Protein AF-A0A4P9WYX2-F1 (afdb_monomer_lite)

InterPro domains:
  IPR004895 Prenylated rab acceptor PRA1 [PF03208] (32-174)
  IPR004895 Prenylated rab acceptor PRA1 [PTHR19317] (31-166)

Radius of gyration: 24.64 Å; chains: 1; bounding box: 54×68×68 Å

Secondary structure (DSSP, 8-state):
---------TTTTTS---HHHHHHHHHHHHHHHHT---HHHHT-GGGB---SSHHHHHHHHHHHHHHTHHHHHHHHHHHHHHHHHHTHHHHHHHHHHHHHHHHHHTS-TTSPEEETTEEE-HHHHHHHHHHHHHHHHHHTTHHHHHHHHHHHHHHHHHHHHHHBPPPGGGTTTTT-

Sequence (176 aa):
MATTRASGDPRGFYARVGTDTWESVRNQGMAHLASLRPWREMCDMTRATLPDSIHTFSARLSRNLTYFFANYLVFVLVLTVWFLLQNLLLTLALGAIVAAWRWIVTLDPAHPVQVGGYTATTTQLYGILGVAAFCVVFLFGFGSAVLYLFTASATCIMLHAGCMEPPLVNDFEETV

pLDDT: mean 80.3, std 12.89, range [38.41, 95.25]

Organism: NCBI:txid1555241

Structure (mmCIF, N/CA/C/O backbone):
data_AF-A0A4P9WYX2-F1
#
_entry.id   AF-A0A4P9WYX2-F1
#
loop_
_atom_site.group_PDB
_atom_site.id
_atom_site.type_symbol
_atom_site.label_atom_id
_atom_site.label_alt_id
_atom_site.label_comp_id
_atom_site.label_asym_id
_atom_site.label_entity_id
_atom_site.label_seq_id
_atom_site.pdbx_PDB_ins_code
_atom_site.Cartn_x
_atom_site.Cartn_y
_atom_site.Cartn_z
_atom_site.occupancy
_atom_site.B_iso_or_equiv
_atom_site.auth_seq_id
_atom_site.auth_comp_id
_atom_site.auth_asym_id
_atom_site.auth_atom_id
_atom_site.pdbx_PDB_model_num
ATOM 1 N N . MET A 1 1 ? -13.593 53.017 9.132 1.00 49.00 1 MET A N 1
ATOM 2 C CA . MET A 1 1 ? -14.647 52.219 9.791 1.00 49.00 1 MET A CA 1
ATOM 3 C C . MET A 1 1 ? -15.148 51.178 8.796 1.00 49.00 1 MET A C 1
ATOM 5 O O . MET A 1 1 ? -15.889 51.550 7.904 1.00 49.00 1 MET A O 1
ATOM 9 N N . ALA A 1 2 ? -14.663 49.934 8.890 1.00 39.88 2 ALA A N 1
ATOM 10 C CA . ALA A 1 2 ? -15.303 48.695 8.415 1.00 39.88 2 ALA A CA 1
ATOM 11 C C . ALA A 1 2 ? -14.351 47.531 8.740 1.00 39.88 2 ALA A C 1
ATOM 13 O O . ALA A 1 2 ? -13.231 47.476 8.241 1.00 39.88 2 ALA A O 1
ATOM 14 N N . THR A 1 3 ? -14.770 46.663 9.653 1.00 46.59 3 THR A N 1
ATOM 15 C CA . THR A 1 3 ? -14.019 45.521 10.175 1.00 46.59 3 THR A CA 1
ATOM 16 C C . THR A 1 3 ? -14.319 44.276 9.342 1.00 46.59 3 THR A C 1
ATOM 18 O O . THR A 1 3 ? -15.473 43.875 9.197 1.00 46.59 3 THR A O 1
ATOM 21 N N . THR A 1 4 ? -13.281 43.642 8.800 1.00 54.38 4 THR A N 1
ATOM 22 C CA . THR A 1 4 ? -13.381 42.352 8.105 1.00 54.38 4 THR A CA 1
ATOM 23 C C . THR A 1 4 ? -13.707 41.266 9.128 1.00 54.38 4 THR A C 1
ATOM 25 O O . THR A 1 4 ? -12.860 40.864 9.924 1.00 54.38 4 THR A O 1
ATOM 28 N N . ARG A 1 5 ? -14.963 40.812 9.156 1.00 44.69 5 ARG A N 1
ATOM 29 C CA . ARG A 1 5 ? -15.421 39.739 10.043 1.00 44.69 5 ARG A CA 1
ATOM 30 C C . ARG A 1 5 ? -14.980 38.399 9.455 1.00 44.69 5 ARG A C 1
ATOM 32 O O . ARG A 1 5 ? -15.603 37.895 8.526 1.00 44.69 5 ARG A O 1
ATOM 39 N N . ALA A 1 6 ? -13.901 37.835 9.992 1.00 53.16 6 ALA A N 1
ATOM 40 C CA . ALA A 1 6 ? -13.525 36.450 9.740 1.00 53.16 6 ALA A CA 1
ATOM 41 C C . ALA A 1 6 ? -14.661 35.537 10.233 1.00 53.16 6 ALA A C 1
ATOM 43 O O . ALA A 1 6 ? -14.926 35.431 11.431 1.00 53.16 6 ALA A O 1
ATOM 44 N N . SER A 1 7 ? -15.382 34.940 9.285 1.00 61.62 7 SER A N 1
ATOM 45 C CA . SER A 1 7 ? -16.410 33.934 9.532 1.00 61.62 7 SER A CA 1
ATOM 46 C C . SER A 1 7 ? -15.733 32.645 9.995 1.00 61.62 7 SER A C 1
ATOM 48 O O . SER A 1 7 ? -15.264 31.854 9.180 1.00 61.62 7 SER A O 1
ATOM 50 N N . GLY A 1 8 ? -15.641 32.463 11.312 1.00 58.97 8 GLY A N 1
ATOM 51 C CA . GLY A 1 8 ? -15.186 31.229 11.943 1.00 58.97 8 GLY A CA 1
ATOM 52 C C . GLY A 1 8 ? -16.256 30.147 11.859 1.00 58.97 8 GLY A C 1
ATOM 53 O O . GLY A 1 8 ? -17.005 29.959 12.814 1.00 58.97 8 GLY A O 1
ATOM 54 N N . ASP A 1 9 ? -16.325 29.446 10.728 1.00 58.66 9 ASP A N 1
ATOM 55 C CA . ASP A 1 9 ? -17.037 28.171 10.655 1.00 58.66 9 ASP A CA 1
ATOM 56 C C . ASP A 1 9 ? -16.056 27.015 10.945 1.00 58.66 9 ASP A C 1
ATOM 58 O O . ASP A 1 9 ? -15.216 26.694 10.099 1.00 58.66 9 ASP A O 1
ATOM 62 N N . PRO A 1 10 ? -16.132 26.362 12.121 1.00 57.00 10 PRO A N 1
ATOM 63 C CA . PRO A 1 10 ? -15.276 25.226 12.464 1.00 57.00 10 PRO A CA 1
ATOM 64 C C . PRO A 1 10 ? -15.592 23.949 11.659 1.00 57.00 10 PRO A C 1
ATOM 66 O O . PRO A 1 10 ? -14.932 22.930 11.851 1.00 57.00 10 PRO A O 1
ATOM 69 N N . ARG A 1 11 ? -16.589 23.969 10.762 1.00 54.06 11 ARG A N 1
ATOM 70 C CA . ARG A 1 11 ? -17.035 22.804 9.976 1.00 54.06 11 ARG A CA 1
ATOM 71 C C . ARG A 1 11 ? -16.469 22.747 8.554 1.00 54.06 11 ARG A C 1
ATOM 73 O O . ARG A 1 11 ? -16.705 21.762 7.856 1.00 54.06 11 ARG A O 1
ATOM 80 N N . GLY A 1 12 ? -15.680 23.741 8.134 1.00 51.84 12 GLY A N 1
ATOM 81 C CA . GLY A 1 12 ? -15.176 23.861 6.757 1.00 51.84 12 GLY A CA 1
ATOM 82 C C . GLY A 1 12 ? -14.307 22.695 6.259 1.00 51.84 12 GLY A C 1
ATOM 83 O O . GLY A 1 12 ? -14.203 22.489 5.054 1.00 51.84 12 GLY A O 1
ATOM 84 N N . PHE A 1 13 ? -13.725 21.899 7.163 1.00 55.56 13 PHE A N 1
ATOM 85 C CA . PHE A 1 13 ? -12.899 20.741 6.801 1.00 55.56 13 PHE A CA 1
ATOM 86 C C . PHE A 1 13 ? -13.717 19.470 6.504 1.00 55.56 13 PHE A C 1
ATOM 88 O O . PHE A 1 13 ? -13.323 18.666 5.666 1.00 55.56 13 PHE A O 1
ATOM 95 N N . TYR A 1 14 ? -14.878 19.292 7.144 1.00 50.84 14 TYR A N 1
ATOM 96 C CA . TYR A 1 14 ? -15.661 18.049 7.052 1.00 50.84 14 TYR A CA 1
ATOM 97 C C . TYR A 1 14 ? -16.732 18.067 5.949 1.00 50.84 14 TYR A C 1
ATOM 99 O O . TYR A 1 14 ? -17.313 17.033 5.636 1.00 50.84 14 TYR A O 1
ATOM 107 N N . ALA A 1 15 ? -16.996 19.226 5.343 1.00 57.12 15 ALA A N 1
ATOM 108 C CA . ALA A 1 15 ? -18.127 19.435 4.437 1.00 57.12 15 ALA A CA 1
ATOM 109 C C . ALA A 1 15 ? -17.826 19.207 2.938 1.00 57.12 15 ALA A C 1
ATOM 111 O O . ALA A 1 15 ? -18.642 19.584 2.101 1.00 57.12 15 ALA A O 1
ATOM 112 N N . ARG A 1 16 ? -16.673 18.628 2.564 1.00 58.69 16 ARG A N 1
ATOM 113 C CA . ARG A 1 16 ? -16.202 18.630 1.161 1.00 58.69 16 ARG A CA 1
ATOM 114 C C . ARG A 1 16 ? -15.795 17.276 0.576 1.00 58.69 16 ARG A C 1
ATOM 116 O O . ARG A 1 16 ? -14.981 17.235 -0.334 1.00 58.69 16 ARG A O 1
ATOM 123 N N . VAL A 1 17 ? -16.372 16.177 1.060 1.00 61.66 17 VAL A N 1
ATOM 124 C CA . VAL A 1 17 ? -16.367 14.906 0.310 1.00 61.66 17 VAL A CA 1
ATOM 125 C C . VAL A 1 17 ? -17.701 14.804 -0.430 1.00 61.66 17 VAL A C 1
ATOM 127 O O . VAL A 1 17 ? -18.600 14.063 -0.038 1.00 61.66 17 VAL A O 1
ATOM 130 N N . GLY A 1 18 ? -17.872 15.665 -1.434 1.00 69.00 18 GLY A N 1
ATOM 131 C CA . GLY A 1 18 ? -19.033 15.674 -2.318 1.00 69.00 18 GLY A CA 1
ATOM 132 C C . GLY A 1 18 ? -18.878 14.692 -3.481 1.00 69.00 18 GLY A C 1
ATOM 133 O O . GLY A 1 18 ? -17.873 13.990 -3.622 1.00 69.00 18 GLY A O 1
ATOM 134 N N . THR A 1 19 ? -19.890 14.636 -4.344 1.00 69.25 19 THR A N 1
ATOM 135 C CA . THR A 1 19 ? -19.880 13.846 -5.589 1.00 69.25 19 THR A CA 1
ATOM 136 C C . THR A 1 19 ? -18.734 14.235 -6.530 1.00 69.25 19 THR A C 1
ATOM 138 O O . THR A 1 19 ? -18.221 13.383 -7.247 1.00 69.25 19 THR A O 1
ATOM 141 N N . ASP A 1 20 ? -18.263 15.478 -6.453 1.00 78.19 20 ASP A N 1
ATOM 142 C CA . ASP A 1 20 ? -17.089 16.015 -7.152 1.00 78.19 20 ASP A CA 1
ATOM 143 C C . ASP A 1 20 ? -15.788 15.253 -6.825 1.00 78.19 20 ASP A C 1
ATOM 145 O O . ASP A 1 20 ? -14.962 14.973 -7.700 1.00 78.19 20 ASP A O 1
ATOM 149 N N . THR A 1 21 ? -15.627 14.836 -5.568 1.00 78.81 21 THR A N 1
ATOM 150 C CA . THR A 1 21 ? -14.481 14.025 -5.129 1.00 78.81 21 THR A CA 1
ATOM 151 C C . THR A 1 21 ? -14.542 12.620 -5.733 1.00 78.81 21 THR A C 1
ATOM 153 O O . THR A 1 21 ? -13.542 12.101 -6.223 1.00 78.81 21 THR A O 1
ATOM 156 N N . TRP A 1 22 ? -15.725 12.006 -5.775 1.00 79.25 22 TRP A N 1
ATOM 157 C CA . TRP A 1 22 ? -15.903 10.681 -6.380 1.00 79.25 22 TRP A CA 1
ATOM 158 C C . TRP A 1 22 ? -15.730 10.697 -7.896 1.00 79.25 22 TRP A C 1
ATOM 160 O O . TRP A 1 22 ? -15.147 9.775 -8.468 1.00 79.25 22 TRP A O 1
ATOM 170 N N . GLU A 1 23 ? -16.201 11.753 -8.551 1.00 84.31 23 GLU A N 1
ATOM 171 C CA . GLU A 1 23 ? -16.036 11.941 -9.986 1.00 84.31 23 GLU A CA 1
ATOM 172 C C . GLU A 1 23 ? -14.570 12.138 -10.364 1.00 84.31 23 GLU A C 1
ATOM 174 O O . GLU A 1 23 ? -14.102 11.492 -11.298 1.00 84.31 23 GLU A O 1
ATOM 179 N N . SER A 1 24 ? -13.819 12.950 -9.615 1.00 80.12 24 SER A N 1
ATOM 180 C CA . SER A 1 24 ? -12.384 13.138 -9.861 1.00 80.12 24 SER A CA 1
ATOM 181 C C . SER A 1 24 ? -11.576 11.850 -9.667 1.00 80.12 24 SER A C 1
ATOM 183 O O . SER A 1 24 ? -10.773 11.515 -10.537 1.00 80.12 24 SER A O 1
ATOM 185 N N . VAL A 1 25 ? -11.840 11.074 -8.608 1.00 79.38 25 VAL A N 1
ATOM 186 C CA . VAL A 1 25 ? -11.197 9.766 -8.377 1.00 79.38 25 VAL A CA 1
ATOM 187 C C . VAL A 1 25 ? -11.540 8.773 -9.487 1.00 79.38 25 VAL A C 1
ATOM 189 O O . VAL A 1 25 ? -10.656 8.094 -10.009 1.00 79.38 25 VAL A O 1
ATOM 192 N N . ARG A 1 26 ? -12.813 8.702 -9.896 1.00 82.69 26 ARG A N 1
ATOM 193 C CA . ARG A 1 26 ? -13.250 7.833 -10.996 1.00 82.69 26 ARG A CA 1
ATOM 194 C C . ARG A 1 26 ? -12.587 8.230 -12.313 1.00 82.69 26 ARG A C 1
ATOM 196 O O . ARG A 1 26 ? -12.094 7.363 -13.025 1.00 82.69 26 ARG A O 1
ATOM 203 N N . ASN A 1 27 ? -12.558 9.521 -12.631 1.00 84.19 27 ASN A N 1
ATOM 204 C CA . ASN A 1 27 ? -11.975 10.027 -13.871 1.00 84.19 27 ASN A CA 1
ATOM 205 C C . ASN A 1 27 ? -10.457 9.800 -13.910 1.00 84.19 27 ASN A C 1
ATOM 207 O O . ASN A 1 27 ? -9.943 9.376 -14.942 1.00 84.19 27 ASN A O 1
ATOM 211 N N . GLN A 1 28 ? -9.753 9.986 -12.788 1.00 80.94 28 GLN A N 1
ATOM 212 C CA . GLN A 1 28 ? -8.334 9.633 -12.665 1.00 80.94 28 GLN A CA 1
ATOM 213 C C . GLN A 1 28 ? -8.113 8.126 -12.823 1.00 80.94 28 GLN A C 1
ATOM 215 O O . GLN A 1 28 ? -7.273 7.710 -13.616 1.00 80.94 28 GLN A O 1
ATOM 220 N N . GLY A 1 29 ? -8.906 7.295 -12.142 1.00 76.44 29 GLY A N 1
ATOM 221 C CA . GLY A 1 29 ? -8.832 5.839 -12.272 1.00 76.44 29 GLY A CA 1
ATOM 222 C C . GLY A 1 29 ? -9.045 5.369 -13.712 1.00 76.44 29 GLY A C 1
ATOM 223 O O . GLY A 1 29 ? -8.268 4.566 -14.217 1.00 76.44 29 GLY A O 1
ATOM 224 N N . MET A 1 30 ? -10.045 5.914 -14.408 1.00 79.19 30 MET A N 1
ATOM 225 C CA . MET A 1 30 ? -10.296 5.605 -15.819 1.00 79.19 30 MET A CA 1
ATOM 226 C C . MET A 1 30 ? -9.164 6.086 -16.730 1.00 79.19 30 MET A C 1
ATOM 228 O O . MET A 1 30 ? -8.784 5.350 -17.635 1.00 79.19 30 MET A O 1
ATOM 232 N N . ALA A 1 31 ? -8.586 7.265 -16.482 1.00 77.56 31 ALA A N 1
ATOM 233 C CA . ALA A 1 31 ? -7.433 7.754 -17.238 1.00 77.56 31 ALA A CA 1
ATOM 234 C C . ALA A 1 31 ? -6.205 6.840 -17.065 1.00 77.56 31 ALA A C 1
ATOM 236 O O . ALA A 1 31 ? -5.538 6.511 -18.044 1.00 77.56 31 ALA A O 1
ATOM 237 N N . HIS A 1 32 ? -5.950 6.358 -15.844 1.00 72.69 32 HIS A N 1
ATOM 238 C CA . HIS A 1 32 ? -4.872 5.407 -15.564 1.00 72.69 32 HIS A CA 1
ATOM 239 C C . HIS A 1 32 ? -5.138 4.014 -16.155 1.00 72.69 32 HIS A C 1
ATOM 241 O O . HIS A 1 32 ? -4.218 3.364 -16.642 1.00 72.69 32 HIS A O 1
ATOM 247 N N . LEU A 1 33 ? -6.387 3.543 -16.160 1.00 73.56 33 LEU A N 1
ATOM 248 C CA . LEU A 1 33 ? -6.740 2.273 -16.803 1.00 73.56 33 LEU A CA 1
ATOM 249 C C . LEU A 1 33 ? -6.692 2.371 -18.337 1.00 73.56 33 LEU A C 1
ATOM 251 O O . LEU A 1 33 ? -6.282 1.421 -18.997 1.00 73.56 33 LEU A O 1
ATOM 255 N N . ALA A 1 34 ? -7.041 3.522 -18.915 1.00 71.06 34 ALA A N 1
ATOM 256 C CA . ALA A 1 34 ? -6.922 3.773 -20.351 1.00 71.06 34 ALA A CA 1
ATOM 257 C C . ALA A 1 34 ? -5.458 3.841 -20.821 1.00 71.06 34 ALA A C 1
ATOM 259 O O . ALA A 1 34 ? -5.168 3.575 -21.986 1.00 71.06 34 ALA A O 1
ATOM 260 N N . SER A 1 35 ? -4.520 4.153 -19.920 1.00 75.56 35 SER A N 1
ATOM 261 C CA . SER A 1 35 ? -3.084 4.136 -20.207 1.00 75.56 35 SER A CA 1
ATOM 262 C C . SER A 1 35 ? -2.435 2.756 -20.040 1.00 75.56 35 SER A C 1
ATOM 264 O O . SER A 1 35 ? -1.212 2.661 -20.122 1.00 75.56 35 SER A O 1
ATOM 266 N N . LEU A 1 36 ? -3.208 1.687 -19.798 1.00 77.06 36 LEU A N 1
ATOM 267 C CA . LEU A 1 36 ? -2.665 0.328 -19.748 1.00 77.06 36 LEU A CA 1
ATOM 268 C C . LEU A 1 36 ? -2.015 -0.037 -21.085 1.00 77.06 36 LEU A C 1
ATOM 270 O O . LEU A 1 36 ? -2.556 0.223 -22.162 1.00 77.06 36 LEU A O 1
ATOM 274 N N . ARG A 1 37 ? -0.834 -0.647 -21.008 1.00 82.69 37 ARG A N 1
ATOM 275 C CA . ARG A 1 37 ? -0.084 -1.120 -22.172 1.00 82.69 37 ARG A CA 1
ATOM 276 C C . ARG A 1 37 ? -0.131 -2.644 -22.256 1.00 82.69 37 ARG A C 1
ATOM 278 O O . ARG A 1 37 ? -0.288 -3.306 -21.223 1.00 82.69 37 ARG A O 1
ATOM 285 N N . PRO A 1 38 ? -0.005 -3.234 -23.458 1.00 83.44 38 PRO A N 1
ATOM 286 C CA . PRO A 1 38 ? 0.003 -4.683 -23.611 1.00 83.44 38 PRO A CA 1
ATOM 287 C C . PRO A 1 38 ? 1.087 -5.332 -22.741 1.00 83.44 38 PRO A C 1
ATOM 289 O O . PRO A 1 38 ? 2.264 -5.000 -22.846 1.00 83.44 38 PRO A O 1
ATOM 292 N N . TRP A 1 39 ? 0.716 -6.315 -21.915 1.00 81.25 39 TRP A N 1
ATOM 293 C CA . TRP A 1 39 ? 1.663 -7.031 -21.041 1.00 81.25 39 TRP A CA 1
ATOM 294 C C . TRP A 1 39 ? 2.816 -7.688 -21.806 1.00 81.25 39 TRP A C 1
ATOM 296 O O . TRP A 1 39 ? 3.915 -7.813 -21.278 1.00 81.25 39 TRP A O 1
ATOM 306 N N . ARG A 1 40 ? 2.577 -8.064 -23.067 1.00 81.56 40 ARG A N 1
ATOM 307 C CA . ARG A 1 40 ? 3.597 -8.617 -23.964 1.00 81.56 40 ARG A CA 1
ATOM 308 C C . ARG A 1 40 ? 4.755 -7.654 -24.217 1.00 81.56 40 ARG A C 1
ATOM 310 O O . ARG A 1 40 ? 5.873 -8.117 -24.361 1.00 81.56 40 ARG A O 1
ATOM 317 N N . GLU A 1 41 ? 4.479 -6.355 -24.261 1.00 80.62 41 GLU A N 1
ATOM 318 C CA . GLU A 1 41 ? 5.498 -5.323 -24.458 1.00 80.62 41 GLU A CA 1
ATOM 319 C C . GLU A 1 41 ? 6.326 -5.111 -23.188 1.00 80.62 41 GLU A C 1
ATOM 321 O O . GLU A 1 41 ? 7.541 -4.950 -23.252 1.00 80.62 41 GLU A O 1
ATOM 326 N N . MET A 1 42 ? 5.674 -5.174 -22.025 1.00 80.75 42 MET A N 1
ATOM 327 C CA . MET A 1 42 ? 6.354 -5.099 -20.735 1.00 80.75 42 MET A CA 1
ATOM 328 C C . MET A 1 42 ? 7.243 -6.329 -20.508 1.00 80.75 42 MET A C 1
ATOM 330 O O . MET A 1 42 ? 8.360 -6.202 -20.040 1.00 80.75 42 MET A O 1
ATOM 334 N N . CYS A 1 43 ? 6.779 -7.526 -20.873 1.00 79.69 43 CYS A N 1
ATOM 335 C CA . CYS A 1 43 ? 7.518 -8.772 -20.664 1.00 79.69 43 CYS A CA 1
ATOM 336 C C . CYS A 1 43 ? 8.482 -9.136 -21.809 1.00 79.69 43 CYS A C 1
ATOM 338 O O . CYS A 1 43 ? 8.891 -10.296 -21.907 1.00 79.69 43 CYS A O 1
ATOM 340 N N . ASP A 1 44 ? 8.843 -8.186 -22.674 1.00 82.81 44 ASP A N 1
ATOM 341 C CA 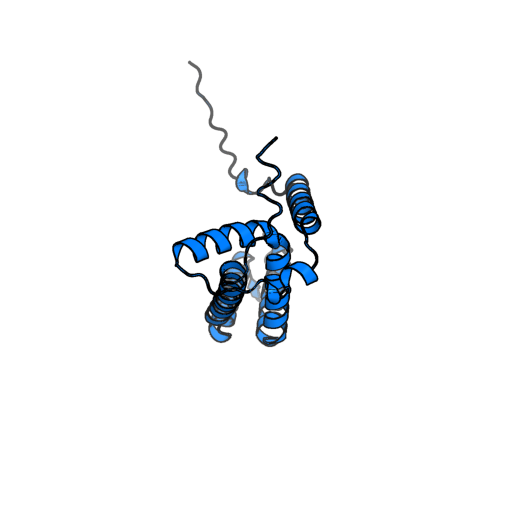. ASP A 1 44 ? 9.743 -8.434 -23.799 1.00 82.81 44 ASP A CA 1
ATOM 342 C C . ASP A 1 44 ? 11.218 -8.490 -23.361 1.00 82.81 44 ASP A C 1
ATOM 344 O O . ASP A 1 44 ? 11.994 -7.547 -23.517 1.00 82.81 44 ASP A O 1
ATOM 348 N N . MET A 1 45 ? 11.610 -9.626 -22.781 1.00 76.25 45 MET A N 1
ATOM 349 C CA . MET A 1 45 ? 12.941 -9.833 -22.197 1.00 76.25 45 MET A CA 1
ATOM 350 C C . MET A 1 45 ? 14.085 -9.771 -23.220 1.00 76.25 45 MET A C 1
ATOM 352 O O . MET A 1 45 ? 15.243 -9.718 -22.818 1.00 76.25 45 MET A O 1
ATOM 356 N N . THR A 1 46 ? 13.808 -9.736 -24.529 1.00 77.56 46 THR A N 1
ATOM 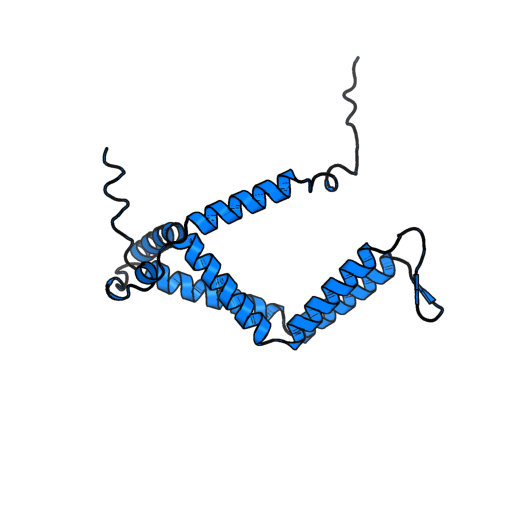357 C CA . THR A 1 46 ? 14.857 -9.526 -25.542 1.00 77.56 46 THR A CA 1
ATOM 358 C C . THR A 1 46 ? 15.443 -8.116 -25.493 1.00 77.56 46 THR A C 1
ATOM 360 O O . THR A 1 46 ? 16.521 -7.886 -26.030 1.00 77.56 46 THR A O 1
ATOM 363 N N . ARG A 1 47 ? 14.747 -7.174 -24.844 1.00 78.44 47 ARG A N 1
ATOM 364 C CA . ARG A 1 47 ? 15.167 -5.778 -24.645 1.00 78.44 47 ARG A CA 1
ATOM 365 C C . ARG A 1 47 ? 15.832 -5.542 -23.288 1.00 78.44 47 ARG A C 1
ATOM 367 O O . ARG A 1 47 ? 16.161 -4.403 -22.952 1.00 78.44 47 ARG A O 1
ATOM 374 N N . ALA A 1 48 ? 15.988 -6.596 -22.488 1.00 81.19 48 ALA A N 1
ATOM 375 C CA . ALA A 1 48 ? 16.661 -6.515 -21.206 1.00 81.19 48 ALA A CA 1
ATOM 376 C C . ALA A 1 48 ? 18.174 -6.408 -21.438 1.00 81.19 48 ALA A C 1
ATOM 378 O O . ALA A 1 48 ? 18.815 -7.353 -21.896 1.00 81.19 48 ALA A O 1
ATOM 379 N N . THR A 1 49 ? 18.749 -5.253 -21.110 1.00 82.25 49 THR A N 1
ATOM 380 C CA . THR A 1 49 ? 20.190 -5.003 -21.207 1.00 82.25 49 THR A CA 1
ATOM 381 C C . THR A 1 49 ? 20.711 -4.491 -19.871 1.00 82.25 49 THR A C 1
ATOM 383 O O . THR A 1 49 ? 20.072 -3.668 -19.207 1.00 82.25 49 THR A O 1
ATOM 386 N N . LEU A 1 50 ? 21.880 -4.979 -19.443 1.00 80.38 50 LEU A N 1
ATOM 387 C CA . LEU A 1 50 ? 22.515 -4.429 -18.248 1.00 80.38 50 LEU A CA 1
ATOM 388 C C . LEU A 1 50 ? 22.927 -2.975 -18.540 1.00 80.38 50 LEU A C 1
ATOM 390 O O . LEU A 1 50 ? 23.551 -2.726 -19.568 1.00 80.38 50 LEU A O 1
ATOM 394 N N . PRO A 1 51 ? 22.570 -2.011 -17.680 1.00 80.75 51 PRO A N 1
ATOM 395 C CA . PRO A 1 51 ? 22.956 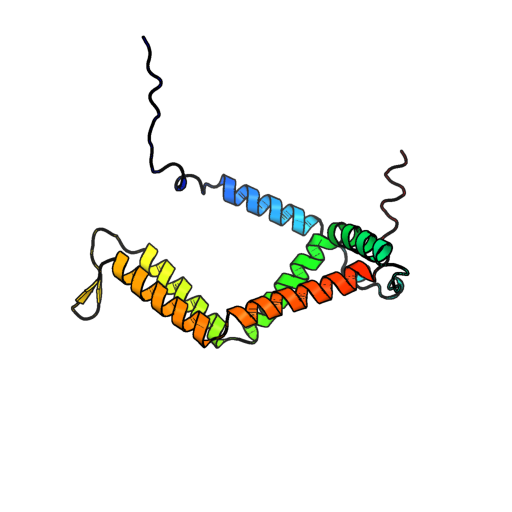-0.621 -17.875 1.00 80.75 51 PRO A CA 1
ATOM 396 C C . PRO A 1 51 ? 24.464 -0.446 -17.658 1.00 80.75 51 PRO A C 1
ATOM 398 O O . PRO A 1 51 ? 25.004 -0.878 -16.640 1.00 80.75 51 PRO A O 1
ATOM 401 N N . ASP A 1 52 ? 25.122 0.268 -18.570 1.00 81.25 52 ASP A N 1
ATOM 402 C CA . ASP A 1 52 ? 26.568 0.528 -18.499 1.00 81.25 52 ASP A CA 1
ATOM 403 C C . ASP A 1 52 ? 26.955 1.490 -17.359 1.00 81.25 52 ASP A C 1
ATOM 405 O O . ASP A 1 52 ? 28.107 1.543 -16.930 1.00 81.25 52 ASP A O 1
ATOM 409 N N . SER A 1 53 ? 25.999 2.283 -16.858 1.00 86.69 53 SER A N 1
ATOM 410 C CA . SER A 1 53 ? 26.226 3.253 -15.782 1.00 86.69 53 SER A CA 1
ATOM 411 C C . SER A 1 53 ? 24.961 3.558 -14.973 1.00 86.69 53 SER A C 1
ATOM 413 O O . SER A 1 53 ? 23.835 3.408 -15.453 1.00 86.69 53 SER A O 1
ATOM 415 N N . ILE A 1 54 ? 25.144 4.068 -13.748 1.00 85.06 54 ILE A N 1
ATOM 416 C CA . ILE A 1 54 ? 24.043 4.483 -12.856 1.00 85.06 54 ILE A CA 1
ATOM 417 C C . ILE A 1 54 ? 23.203 5.608 -13.488 1.00 85.06 54 ILE A C 1
ATOM 419 O O . ILE A 1 54 ? 21.986 5.638 -13.317 1.00 85.06 54 ILE A O 1
ATOM 423 N N . HIS A 1 55 ? 23.826 6.502 -14.264 1.00 86.88 55 HIS A N 1
ATOM 424 C CA . HIS A 1 55 ? 23.122 7.563 -14.995 1.00 86.88 55 HIS A CA 1
ATOM 425 C C . HIS A 1 55 ? 22.189 6.998 -16.072 1.00 86.88 55 HIS A C 1
ATOM 427 O O . HIS A 1 55 ? 21.065 7.469 -16.234 1.00 86.88 55 HIS A O 1
ATOM 433 N N . THR A 1 56 ? 22.629 5.952 -16.772 1.00 83.56 56 THR A N 1
ATOM 434 C CA . THR A 1 56 ? 21.798 5.253 -17.758 1.00 83.56 56 THR A CA 1
ATOM 435 C C . THR A 1 56 ? 20.648 4.528 -17.065 1.00 83.56 56 THR A C 1
ATOM 437 O O . THR A 1 56 ? 19.506 4.621 -17.506 1.00 83.56 56 THR A O 1
ATOM 440 N N . PHE A 1 57 ? 20.916 3.871 -15.933 1.00 86.50 57 PHE A N 1
ATOM 441 C CA . PHE A 1 57 ? 19.886 3.205 -15.136 1.00 86.50 57 PHE A CA 1
ATOM 442 C C . PHE A 1 57 ? 18.802 4.174 -14.649 1.00 86.50 57 PHE A C 1
ATOM 444 O O . PHE A 1 57 ? 17.619 3.887 -14.810 1.00 86.50 57 PHE A O 1
ATOM 451 N N . SER A 1 58 ? 19.169 5.333 -14.091 1.00 87.19 58 SER A N 1
ATOM 452 C CA . SER A 1 58 ? 18.187 6.305 -13.590 1.00 87.19 58 SER A CA 1
ATOM 453 C C . SER A 1 58 ? 17.360 6.942 -14.714 1.00 87.19 58 SER A C 1
ATOM 455 O O . SER A 1 58 ? 16.153 7.140 -14.549 1.00 87.19 58 SER A O 1
ATOM 457 N N . ALA A 1 59 ? 17.968 7.192 -15.879 1.00 87.00 59 ALA A N 1
ATOM 458 C CA . ALA A 1 59 ? 17.262 7.666 -17.068 1.00 87.00 59 ALA A CA 1
ATOM 459 C C . ALA A 1 59 ? 16.260 6.622 -17.596 1.00 87.00 59 ALA A C 1
ATOM 461 O O . ALA A 1 59 ? 15.101 6.955 -17.861 1.00 87.00 59 ALA A O 1
ATOM 462 N N . ARG A 1 60 ? 16.677 5.348 -17.685 1.00 87.75 60 ARG A N 1
ATOM 463 C CA . ARG A 1 60 ? 15.808 4.218 -18.059 1.00 87.75 60 ARG A CA 1
ATOM 464 C C . ARG A 1 60 ? 14.661 4.052 -17.063 1.00 87.75 60 ARG A C 1
ATOM 466 O O . ARG A 1 60 ? 13.509 3.963 -17.477 1.00 87.75 60 ARG A O 1
ATOM 473 N N . LEU A 1 61 ? 14.957 4.113 -15.765 1.00 87.56 61 LEU A N 1
ATOM 474 C CA . LEU A 1 61 ? 13.977 4.009 -14.688 1.00 87.56 61 LEU A CA 1
ATOM 475 C C . LEU A 1 61 ? 12.878 5.071 -14.819 1.00 87.56 61 LEU A C 1
ATOM 477 O O . LEU A 1 61 ? 11.704 4.719 -14.872 1.00 87.56 61 LEU A O 1
ATOM 481 N N . SER A 1 62 ? 13.240 6.353 -14.924 1.00 88.12 62 SER A N 1
ATOM 482 C CA . SER A 1 62 ? 12.268 7.454 -15.035 1.00 88.12 62 SER A CA 1
ATOM 483 C C . SER A 1 62 ? 11.355 7.308 -16.264 1.00 88.12 62 SER A C 1
ATOM 485 O O . SER A 1 62 ? 10.128 7.439 -16.176 1.00 88.12 62 SER A O 1
ATOM 487 N N . ARG A 1 63 ? 11.944 6.952 -17.413 1.00 85.81 63 ARG A N 1
ATOM 488 C CA . ARG A 1 63 ? 11.215 6.796 -18.676 1.00 85.81 63 ARG A CA 1
ATOM 489 C C . ARG A 1 63 ? 10.278 5.586 -18.649 1.00 85.81 63 ARG A C 1
ATOM 491 O O . ARG A 1 63 ? 9.104 5.719 -18.984 1.00 85.81 63 ARG A O 1
ATOM 498 N N . ASN A 1 64 ? 10.758 4.430 -18.192 1.00 87.88 64 ASN A N 1
ATOM 499 C CA . ASN A 1 64 ? 9.951 3.212 -18.097 1.00 87.88 64 ASN A CA 1
ATOM 500 C C . ASN A 1 64 ? 8.864 3.308 -17.017 1.00 87.88 64 ASN A C 1
ATOM 502 O O . ASN A 1 64 ? 7.778 2.769 -17.220 1.00 87.88 64 ASN A O 1
ATOM 506 N N . LEU A 1 65 ? 9.115 3.997 -15.895 1.00 86.25 65 LEU A N 1
ATOM 507 C CA . LEU A 1 65 ? 8.101 4.253 -14.862 1.00 86.25 65 LEU A CA 1
ATOM 508 C C . LEU A 1 65 ? 6.930 5.063 -15.408 1.00 86.25 65 LEU A C 1
ATOM 510 O O . LEU A 1 65 ? 5.784 4.724 -15.134 1.00 86.25 65 LEU A O 1
ATOM 514 N N . THR A 1 66 ? 7.217 6.098 -16.197 1.00 85.94 66 THR A N 1
ATOM 515 C CA . THR A 1 66 ? 6.180 6.929 -16.822 1.00 85.94 66 THR A CA 1
ATOM 516 C C . THR A 1 66 ? 5.436 6.150 -17.908 1.00 85.94 66 THR A C 1
ATOM 518 O O . THR A 1 66 ? 4.211 6.206 -17.981 1.00 85.94 66 THR A O 1
ATOM 521 N N . TYR A 1 67 ? 6.162 5.368 -18.713 1.00 84.31 67 TYR A N 1
ATOM 522 C CA . TYR A 1 67 ? 5.590 4.607 -19.823 1.00 84.31 67 TYR A CA 1
ATOM 523 C C . TYR A 1 67 ? 4.688 3.443 -19.369 1.00 84.31 67 TYR A C 1
ATOM 525 O O . TYR A 1 67 ? 3.591 3.270 -19.896 1.00 84.31 67 TYR A O 1
ATOM 533 N N . PHE A 1 68 ? 5.113 2.662 -18.369 1.00 86.25 68 PHE A N 1
ATOM 534 C CA . PHE A 1 68 ? 4.389 1.486 -17.856 1.00 86.25 68 PHE A CA 1
ATOM 535 C C . PHE A 1 68 ? 3.696 1.733 -16.503 1.00 86.25 68 PHE A C 1
ATOM 537 O O . PHE A 1 68 ? 3.393 0.780 -15.783 1.00 86.25 68 PHE A O 1
ATOM 544 N N . PHE A 1 69 ? 3.419 2.991 -16.141 1.00 86.00 69 PHE A N 1
ATOM 545 C CA . PHE A 1 69 ? 2.862 3.371 -14.833 1.00 86.00 69 PHE A CA 1
ATOM 546 C C . PHE A 1 69 ? 1.641 2.530 -14.424 1.00 86.00 69 PHE A C 1
ATOM 548 O O . PHE A 1 69 ? 1.603 1.948 -13.338 1.00 86.00 69 PHE A O 1
ATOM 555 N N . ALA A 1 70 ? 0.659 2.415 -15.321 1.00 85.75 70 ALA A N 1
ATOM 556 C CA . ALA A 1 70 ? -0.571 1.671 -15.068 1.00 85.75 70 ALA A CA 1
ATOM 557 C C . ALA A 1 70 ? -0.326 0.164 -14.874 1.00 85.75 70 ALA A C 1
ATOM 559 O O . ALA A 1 70 ? -0.941 -0.460 -14.010 1.00 85.75 70 ALA A O 1
ATOM 560 N N . ASN A 1 71 ? 0.608 -0.421 -15.627 1.00 90.31 71 ASN A N 1
ATOM 561 C CA . ASN A 1 71 ? 0.972 -1.831 -15.500 1.00 90.31 71 ASN A CA 1
ATOM 562 C C . ASN A 1 71 ? 1.661 -2.107 -14.153 1.00 90.31 71 ASN A C 1
ATOM 564 O O . ASN A 1 71 ? 1.329 -3.092 -13.489 1.00 90.31 71 ASN A O 1
ATOM 568 N N . TYR A 1 72 ? 2.556 -1.220 -13.702 1.00 90.25 72 TYR A N 1
ATOM 569 C CA . TYR A 1 72 ? 3.168 -1.331 -12.375 1.00 90.25 72 TYR A CA 1
ATOM 570 C C . TYR A 1 72 ? 2.144 -1.178 -11.248 1.00 90.25 72 TYR A C 1
ATOM 572 O O . TYR A 1 72 ? 2.224 -1.901 -10.257 1.00 90.25 72 TYR A O 1
ATOM 580 N N . LEU A 1 73 ? 1.143 -0.305 -11.405 1.00 90.00 73 LEU A N 1
ATOM 581 C CA . LEU A 1 73 ? 0.060 -0.175 -10.430 1.00 90.00 73 LEU A CA 1
ATOM 582 C C . LEU A 1 73 ? -0.738 -1.481 -10.298 1.00 90.00 73 LEU A C 1
ATOM 584 O O . LEU A 1 73 ? -1.006 -1.927 -9.182 1.00 90.00 73 LEU A O 1
ATOM 588 N N . VAL A 1 74 ? -1.066 -2.131 -11.421 1.00 90.12 74 VAL A N 1
ATOM 589 C CA . VAL A 1 74 ? -1.729 -3.445 -11.413 1.00 90.12 74 VAL A CA 1
ATOM 590 C C . VAL A 1 74 ? -0.842 -4.505 -10.759 1.00 90.12 74 VAL A C 1
ATOM 592 O O . VAL A 1 74 ? -1.332 -5.291 -9.953 1.00 90.12 74 VAL A O 1
ATOM 595 N N . PHE A 1 75 ? 0.462 -4.513 -11.042 1.00 91.31 75 PHE A N 1
ATOM 596 C CA . PHE A 1 75 ? 1.405 -5.435 -10.406 1.00 91.31 75 PHE A CA 1
ATOM 597 C C . PHE A 1 75 ? 1.442 -5.273 -8.876 1.00 91.31 75 PHE A C 1
ATOM 599 O O . PHE A 1 75 ? 1.327 -6.262 -8.150 1.00 91.31 75 PHE A O 1
ATOM 606 N N . VAL A 1 76 ? 1.523 -4.035 -8.374 1.00 91.94 76 VAL A N 1
ATOM 607 C CA . VAL A 1 76 ? 1.468 -3.740 -6.931 1.00 91.94 76 VAL A CA 1
ATOM 608 C C . VAL A 1 76 ? 0.128 -4.166 -6.331 1.00 91.94 76 VAL A C 1
ATOM 610 O O . VAL A 1 76 ? 0.100 -4.739 -5.241 1.00 91.94 76 VAL A O 1
ATOM 613 N N . LEU A 1 77 ? -0.983 -3.937 -7.037 1.00 91.94 77 LEU A N 1
ATOM 614 C CA . LEU A 1 77 ? -2.311 -4.360 -6.593 1.00 91.94 77 LEU A CA 1
ATOM 615 C C . LEU A 1 77 ? -2.396 -5.887 -6.459 1.00 91.94 77 LEU A C 1
ATOM 617 O O . LEU A 1 77 ? -2.845 -6.386 -5.429 1.00 91.94 77 LEU A O 1
ATOM 621 N N . VAL A 1 78 ? -1.918 -6.634 -7.458 1.00 91.88 78 VAL A N 1
ATOM 622 C CA . VAL A 1 78 ? -1.888 -8.105 -7.432 1.00 91.88 78 VAL A CA 1
ATOM 623 C C . VAL A 1 78 ? -1.008 -8.615 -6.289 1.00 91.88 78 VAL A C 1
ATOM 625 O O . VAL A 1 78 ? -1.442 -9.487 -5.537 1.00 91.88 78 VAL A O 1
ATOM 628 N N . LEU A 1 79 ? 0.185 -8.040 -6.099 1.00 91.19 79 LEU A N 1
ATOM 629 C CA . LEU A 1 79 ? 1.056 -8.363 -4.962 1.00 91.19 79 LEU A CA 1
ATOM 630 C C . LEU A 1 79 ? 0.386 -8.075 -3.615 1.00 91.19 79 LEU A C 1
ATOM 632 O O . LEU A 1 79 ? 0.518 -8.863 -2.682 1.00 91.19 79 LEU A O 1
ATOM 636 N N . THR A 1 80 ? -0.359 -6.974 -3.515 1.00 90.12 80 THR A N 1
ATOM 637 C CA . THR A 1 80 ? -1.103 -6.609 -2.302 1.00 90.12 80 THR A CA 1
ATOM 638 C C . THR A 1 80 ? -2.189 -7.638 -2.004 1.00 90.12 80 THR A C 1
ATOM 640 O O . THR A 1 80 ? -2.285 -8.121 -0.879 1.00 90.12 80 THR A O 1
ATOM 643 N N . VAL A 1 81 ? -2.975 -8.035 -3.010 1.00 90.50 81 VAL A N 1
ATOM 644 C CA . VAL A 1 81 ? -4.002 -9.079 -2.861 1.00 90.50 81 VAL A CA 1
ATOM 645 C C . VAL A 1 81 ? -3.364 -10.405 -2.451 1.00 90.50 81 VAL A C 1
ATOM 647 O O . VAL A 1 81 ? -3.822 -11.033 -1.500 1.00 90.50 81 VAL A O 1
ATOM 650 N N . TRP A 1 82 ? -2.273 -10.805 -3.105 1.00 89.88 82 TRP A N 1
ATOM 651 C CA . TRP A 1 82 ? -1.517 -12.003 -2.740 1.00 89.88 82 TRP A CA 1
ATOM 652 C C . TRP A 1 82 ? -1.036 -11.963 -1.282 1.00 89.88 82 TRP A C 1
ATOM 654 O O . TRP A 1 82 ? -1.180 -12.941 -0.547 1.00 89.88 82 TRP A O 1
ATOM 664 N N . PHE A 1 83 ? -0.520 -10.816 -0.837 1.00 88.06 83 PHE A N 1
ATOM 665 C CA . PHE A 1 83 ? -0.055 -10.614 0.532 1.00 88.06 83 PHE A CA 1
ATOM 666 C C . PHE A 1 83 ? -1.186 -10.731 1.569 1.00 88.06 83 PHE A C 1
ATOM 668 O O . PHE A 1 83 ? -1.006 -11.354 2.621 1.00 88.06 83 PHE A O 1
ATOM 675 N N . LEU A 1 84 ? -2.365 -10.181 1.257 1.00 85.50 84 LEU A N 1
ATOM 676 C CA . LEU A 1 84 ? -3.562 -10.300 2.096 1.00 85.50 84 LEU A CA 1
ATOM 677 C C . LEU A 1 84 ? -4.071 -11.746 2.180 1.00 85.50 84 LEU A C 1
ATOM 679 O O . LEU A 1 84 ? -4.540 -12.168 3.238 1.00 85.50 84 LEU A O 1
ATOM 683 N N . LEU A 1 85 ? -3.957 -12.517 1.095 1.00 86.62 85 LEU A N 1
ATOM 684 C CA . LEU A 1 85 ? -4.348 -13.930 1.071 1.00 86.62 85 LEU A CA 1
ATOM 685 C C . LEU A 1 85 ? -3.406 -14.811 1.904 1.00 86.62 85 LEU A C 1
ATOM 687 O O . LEU A 1 85 ? -3.875 -15.704 2.605 1.00 86.62 85 LEU A O 1
ATOM 691 N N . GLN A 1 86 ? -2.097 -14.544 1.874 1.00 85.31 86 GLN A N 1
ATOM 692 C CA . GLN A 1 86 ? -1.109 -15.270 2.687 1.00 85.31 86 GLN A CA 1
ATOM 693 C C . GLN A 1 86 ? -1.319 -15.066 4.196 1.00 85.31 86 GLN A C 1
ATOM 695 O O . GLN A 1 86 ? -1.074 -15.975 4.984 1.00 85.31 86 GLN A O 1
ATOM 700 N N . ASN A 1 87 ? -1.822 -13.898 4.607 1.00 83.69 87 ASN A N 1
ATOM 701 C CA . ASN A 1 87 ? -2.024 -13.548 6.013 1.00 83.69 87 ASN A CA 1
ATOM 702 C C . ASN A 1 87 ? -3.513 -13.457 6.372 1.00 83.69 87 ASN A C 1
ATOM 704 O O . ASN A 1 87 ? -3.986 -12.420 6.838 1.00 83.69 87 ASN A O 1
ATOM 708 N N . LEU A 1 88 ? -4.257 -14.552 6.185 1.00 85.81 88 LEU A N 1
ATOM 709 C CA . LEU A 1 88 ? -5.714 -14.572 6.370 1.00 85.81 88 LEU A CA 1
ATOM 710 C C . LEU A 1 88 ? -6.162 -14.048 7.747 1.00 85.81 88 LEU A C 1
ATOM 712 O O . LEU A 1 88 ? -7.125 -13.292 7.828 1.00 85.81 88 LEU A O 1
ATOM 716 N N . LEU A 1 89 ? -5.448 -14.395 8.823 1.00 86.38 89 LEU A N 1
ATOM 717 C CA . LEU A 1 89 ? -5.769 -13.929 10.180 1.00 86.38 89 LEU A CA 1
ATOM 718 C C . LEU A 1 89 ? -5.617 -12.411 10.337 1.00 86.38 89 LEU A C 1
ATOM 720 O O . LEU A 1 89 ? -6.496 -11.768 10.907 1.00 86.38 89 LEU A O 1
ATOM 724 N N . LEU A 1 90 ? -4.538 -11.832 9.802 1.00 86.06 90 LEU A N 1
ATOM 725 C CA . LEU A 1 90 ? -4.302 -10.387 9.826 1.00 86.06 90 LEU A CA 1
ATOM 726 C C . LEU A 1 90 ? -5.371 -9.665 8.998 1.00 86.06 90 LEU A C 1
ATOM 728 O O . LEU A 1 90 ? -5.914 -8.654 9.438 1.00 86.06 90 LEU A O 1
ATOM 732 N N . THR A 1 91 ? -5.721 -10.215 7.834 1.00 86.44 91 THR A N 1
ATOM 733 C CA . THR A 1 91 ? -6.769 -9.679 6.956 1.00 86.44 91 THR A CA 1
ATOM 734 C C . THR A 1 91 ? -8.138 -9.708 7.639 1.00 86.44 91 THR A C 1
ATOM 736 O O . THR A 1 91 ? -8.851 -8.705 7.619 1.00 86.44 91 THR A O 1
ATOM 739 N N . LEU A 1 92 ? -8.500 -10.813 8.300 1.00 89.62 92 LEU A N 1
ATOM 740 C CA . LEU A 1 92 ? -9.743 -10.909 9.069 1.00 89.62 92 LEU A CA 1
ATOM 741 C C . LEU A 1 92 ? -9.756 -9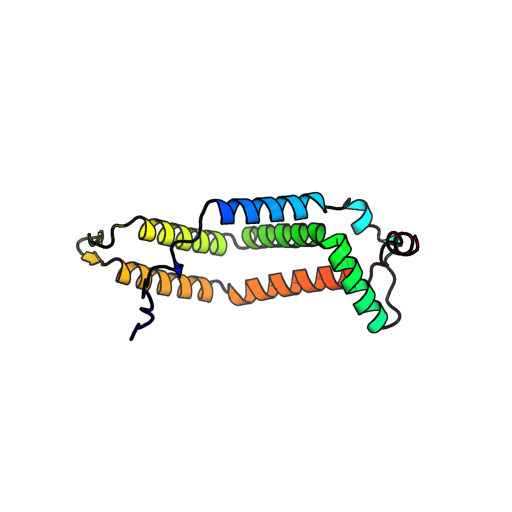.942 10.256 1.00 89.62 92 LEU A C 1
ATOM 743 O O . LEU A 1 92 ? -10.773 -9.298 10.500 1.00 89.62 92 LEU A O 1
ATOM 747 N N . ALA A 1 93 ? -8.638 -9.797 10.969 1.00 89.12 93 ALA A N 1
ATOM 748 C CA . ALA A 1 93 ? -8.541 -8.888 12.104 1.00 89.12 93 ALA A CA 1
ATOM 749 C C . ALA A 1 93 ? -8.641 -7.413 11.674 1.00 89.12 93 ALA A C 1
ATOM 751 O O . ALA A 1 93 ? -9.381 -6.644 12.287 1.00 89.12 93 ALA A O 1
ATOM 752 N N . LEU A 1 94 ? -7.980 -7.024 10.577 1.00 88.25 94 LEU A N 1
ATOM 753 C CA . LEU A 1 94 ? -8.157 -5.706 9.955 1.00 88.25 94 LEU A CA 1
ATOM 754 C C . LEU A 1 94 ? -9.605 -5.492 9.501 1.00 88.25 94 LEU A C 1
ATOM 756 O O . LEU A 1 94 ? -10.185 -4.442 9.775 1.00 88.25 94 LEU A O 1
ATOM 760 N N . GLY A 1 95 ? -10.212 -6.495 8.862 1.00 91.25 95 GLY A N 1
ATOM 761 C CA . GLY A 1 95 ? -11.620 -6.467 8.472 1.00 91.25 95 GLY A CA 1
ATOM 762 C C . GLY A 1 95 ? -12.553 -6.268 9.668 1.00 91.25 95 GLY A C 1
ATOM 763 O O . GLY A 1 95 ? -13.470 -5.453 9.597 1.00 91.25 95 GLY A O 1
ATOM 764 N N . ALA A 1 96 ? -12.282 -6.935 10.792 1.00 91.69 96 ALA A N 1
ATOM 765 C CA . ALA A 1 96 ? -13.033 -6.780 12.034 1.00 91.69 96 ALA A CA 1
ATOM 766 C C . ALA A 1 96 ? -12.874 -5.378 12.640 1.00 91.69 96 ALA A C 1
ATOM 768 O O . ALA A 1 96 ? -13.862 -4.799 13.084 1.00 91.69 96 ALA A O 1
ATOM 769 N N . ILE A 1 97 ? -11.669 -4.795 12.610 1.00 92.56 97 ILE A N 1
ATOM 770 C CA . ILE A 1 97 ? -11.426 -3.414 13.059 1.00 92.56 97 ILE A CA 1
ATOM 771 C C . ILE A 1 97 ? -12.216 -2.422 12.200 1.00 92.56 97 ILE A C 1
ATOM 773 O O . ILE A 1 97 ? -12.876 -1.534 12.739 1.00 92.56 97 ILE A O 1
ATOM 777 N N . VAL A 1 98 ? -12.198 -2.586 10.874 1.00 93.62 98 VAL A N 1
ATOM 778 C CA . VAL A 1 98 ? -12.974 -1.739 9.955 1.00 93.62 98 VAL A CA 1
ATOM 779 C C . VAL A 1 98 ? -14.472 -1.919 10.187 1.00 93.62 98 VAL A C 1
ATOM 781 O O . VAL A 1 98 ? -15.196 -0.930 10.255 1.00 93.62 98 VAL A O 1
ATOM 784 N N . ALA A 1 99 ? -14.951 -3.152 10.356 1.00 93.44 99 ALA A N 1
ATOM 785 C CA . ALA A 1 99 ? -16.354 -3.429 10.647 1.00 93.44 99 ALA A CA 1
ATOM 786 C C . ALA A 1 99 ? -16.792 -2.804 11.982 1.00 93.44 99 ALA A C 1
ATOM 788 O O . ALA A 1 99 ? -17.836 -2.157 12.039 1.00 93.44 99 ALA A O 1
ATOM 789 N N . ALA A 1 100 ? -15.969 -2.920 13.028 1.00 91.88 100 ALA A N 1
ATOM 790 C CA . ALA A 1 100 ? -16.207 -2.294 14.324 1.00 91.88 100 ALA A CA 1
ATOM 791 C C . ALA A 1 100 ? -16.211 -0.764 14.217 1.00 91.88 100 ALA A C 1
ATOM 793 O O . ALA A 1 100 ? -17.114 -0.120 14.742 1.00 91.88 100 ALA A O 1
ATOM 794 N N . TRP A 1 101 ? -15.269 -0.171 13.480 1.00 92.19 101 TRP A N 1
ATOM 795 C CA . TRP A 1 101 ? -15.259 1.268 13.215 1.00 92.19 101 TRP A CA 1
ATOM 796 C C . TRP A 1 101 ? -16.534 1.719 12.495 1.00 92.19 101 TRP A C 1
ATOM 798 O O . TRP A 1 101 ? -17.188 2.665 12.930 1.00 92.19 101 TRP A O 1
ATOM 808 N N . ARG A 1 102 ? -16.928 1.015 11.426 1.00 91.81 102 ARG A N 1
ATOM 809 C CA . ARG A 1 102 ? -18.161 1.297 10.675 1.00 91.81 102 ARG A CA 1
ATOM 810 C C . ARG A 1 102 ? -19.390 1.200 11.566 1.00 91.81 102 ARG A C 1
ATOM 812 O O . ARG A 1 102 ? -20.257 2.061 11.472 1.00 91.81 102 ARG A O 1
ATOM 819 N N . TRP A 1 103 ? -19.440 0.201 12.441 1.00 88.38 103 TRP A N 1
ATOM 820 C CA . TRP A 1 103 ? -20.508 0.059 13.419 1.00 88.38 103 TRP A CA 1
ATOM 821 C C . TRP A 1 103 ? -20.543 1.243 14.392 1.00 88.38 103 TRP A C 1
ATOM 823 O O . TRP A 1 103 ? -21.600 1.846 14.555 1.00 88.38 103 TRP A O 1
ATOM 833 N N . ILE A 1 104 ? -19.402 1.667 14.949 1.00 87.31 104 ILE A N 1
ATOM 834 C CA . ILE A 1 104 ? -19.355 2.825 15.858 1.00 87.31 104 ILE A CA 1
ATOM 835 C C . ILE A 1 104 ? -19.797 4.114 15.151 1.00 87.31 104 ILE A C 1
ATOM 837 O O . ILE A 1 104 ? -20.524 4.910 15.737 1.00 87.31 104 ILE A O 1
ATOM 841 N N . VAL A 1 105 ? -19.423 4.309 13.882 1.00 86.94 105 VAL A N 1
ATOM 842 C CA . VAL A 1 105 ? -19.852 5.472 13.080 1.00 86.94 105 VAL A CA 1
ATOM 843 C C . VAL A 1 105 ? -21.374 5.522 12.898 1.00 86.94 105 VAL A C 1
ATOM 845 O O . VAL A 1 105 ? -21.929 6.608 12.759 1.00 86.94 105 VAL A O 1
ATOM 848 N N . THR A 1 106 ? -22.061 4.376 12.903 1.00 84.81 106 THR A N 1
ATOM 849 C CA . THR A 1 106 ? -23.532 4.334 12.812 1.00 84.81 106 THR A CA 1
ATOM 850 C C . THR A 1 106 ? -24.251 4.613 14.133 1.00 84.81 106 THR A C 1
ATOM 852 O O . THR A 1 106 ? -25.469 4.771 14.126 1.00 84.81 106 THR A O 1
ATOM 855 N N . LEU A 1 107 ? -23.533 4.677 15.259 1.00 85.25 107 LEU A N 1
ATOM 856 C CA . LEU A 1 107 ? -24.123 4.955 16.567 1.00 85.25 107 LEU A CA 1
ATOM 857 C C . LEU A 1 107 ? -24.391 6.451 16.742 1.00 85.25 107 LEU A C 1
ATOM 859 O O . LEU A 1 107 ? -23.560 7.288 16.387 1.00 85.25 107 LEU A O 1
ATOM 863 N N . ASP A 1 108 ? -25.527 6.781 17.353 1.00 79.62 108 ASP A N 1
ATOM 864 C CA . ASP A 1 108 ? -25.850 8.156 17.724 1.00 79.62 108 ASP A CA 1
ATOM 865 C C . ASP A 1 108 ? -24.977 8.601 18.917 1.00 79.62 108 ASP A C 1
ATOM 867 O O . ASP A 1 108 ? -25.055 7.994 19.988 1.00 79.62 108 ASP A O 1
ATOM 871 N N . PRO A 1 109 ? -24.163 9.666 18.783 1.00 74.50 109 PRO A N 1
ATOM 872 C CA . PRO A 1 109 ? -23.349 10.187 19.879 1.00 74.50 109 PRO A CA 1
ATOM 873 C C . PRO A 1 109 ? -24.152 10.623 21.112 1.00 74.50 109 PRO A C 1
ATOM 875 O O . PRO A 1 109 ? -23.592 10.668 22.207 1.00 74.50 109 PRO A O 1
ATOM 878 N N . ALA A 1 110 ? -25.433 10.972 20.946 1.00 72.19 110 ALA A N 1
ATOM 879 C CA . ALA A 1 110 ? -26.288 11.442 22.034 1.00 72.19 110 ALA A CA 1
ATOM 880 C C . ALA A 1 110 ? -26.823 10.307 22.926 1.00 72.19 110 ALA A C 1
ATOM 882 O O . ALA A 1 110 ? -27.215 10.560 24.067 1.00 72.19 110 ALA A O 1
ATOM 883 N N . HIS A 1 111 ? -26.820 9.064 22.436 1.00 75.12 111 HIS A N 1
ATOM 884 C CA . HIS A 1 111 ? -27.403 7.917 23.124 1.00 75.12 111 HIS A CA 1
ATOM 885 C C . HIS A 1 111 ? -26.306 6.895 23.471 1.00 75.12 111 HIS A C 1
ATOM 887 O O . HIS A 1 111 ? -25.837 6.176 22.587 1.00 75.12 111 HIS A O 1
ATOM 893 N N . PRO A 1 112 ? -25.866 6.805 24.744 1.00 74.81 112 PRO A N 1
ATOM 894 C CA . PRO A 1 112 ? -24.819 5.867 25.135 1.00 74.81 112 PRO A CA 1
ATOM 895 C C . PRO A 1 112 ? -25.282 4.422 24.930 1.00 74.81 112 PRO A C 1
ATOM 897 O O . PRO A 1 112 ? -26.404 4.051 25.284 1.00 74.81 112 PRO A O 1
ATOM 900 N N . VAL A 1 113 ? -24.400 3.590 24.379 1.00 78.00 113 VAL A N 1
ATOM 901 C CA . VAL A 1 113 ? -24.710 2.189 24.089 1.00 78.00 113 VAL A CA 1
ATOM 902 C C . VAL A 1 113 ? -24.567 1.371 25.362 1.00 78.00 113 VAL A C 1
ATOM 904 O O . VAL A 1 113 ? -23.535 1.418 26.030 1.00 78.00 113 VAL A O 1
ATOM 907 N N . GLN A 1 114 ? -25.600 0.602 25.698 1.00 76.06 114 GLN A N 1
ATOM 908 C CA . GLN A 1 114 ? -25.527 -0.369 26.784 1.00 76.06 114 GLN A CA 1
ATOM 909 C C . GLN A 1 114 ? -25.035 -1.710 26.248 1.00 76.06 114 GLN A C 1
ATOM 911 O O . GLN A 1 114 ? -25.704 -2.346 25.436 1.00 76.06 114 GLN A O 1
ATOM 916 N N . VAL A 1 115 ? -23.873 -2.152 26.723 1.00 71.25 115 VAL A N 1
ATOM 917 C CA . VAL A 1 115 ? -23.309 -3.468 26.407 1.00 71.25 115 VAL A CA 1
ATOM 918 C C . VAL A 1 115 ? -23.171 -4.240 27.715 1.00 71.25 115 VAL A C 1
ATOM 920 O O . VAL A 1 115 ? -22.431 -3.832 28.606 1.00 71.25 115 VAL A O 1
ATOM 923 N N . GLY A 1 116 ? -23.924 -5.333 27.868 1.00 67.62 116 GLY A N 1
ATOM 924 C CA . GLY A 1 116 ? -23.825 -6.212 29.042 1.00 67.62 116 GLY A CA 1
ATOM 925 C C . GLY A 1 116 ? -24.142 -5.545 30.390 1.00 67.62 116 GLY A C 1
ATOM 926 O O . GLY A 1 116 ? -23.578 -5.942 31.402 1.00 67.62 116 GLY A O 1
ATOM 927 N N . GLY A 1 117 ? -25.005 -4.522 30.407 1.00 71.75 117 GLY A N 1
ATOM 928 C CA . GLY A 1 117 ? -25.365 -3.768 31.618 1.00 71.75 117 GLY A CA 1
ATOM 929 C C . GLY A 1 117 ? -24.478 -2.552 31.915 1.00 71.75 117 GLY A C 1
ATOM 930 O O . GLY A 1 117 ? -24.766 -1.816 32.855 1.00 71.75 117 GLY A O 1
ATOM 931 N N . TYR A 1 118 ? -23.445 -2.297 31.105 1.00 72.81 118 TYR A N 1
ATOM 932 C CA . TYR A 1 118 ? -22.592 -1.113 31.216 1.00 72.81 118 TYR A CA 1
ATOM 933 C C . TYR A 1 118 ? -22.908 -0.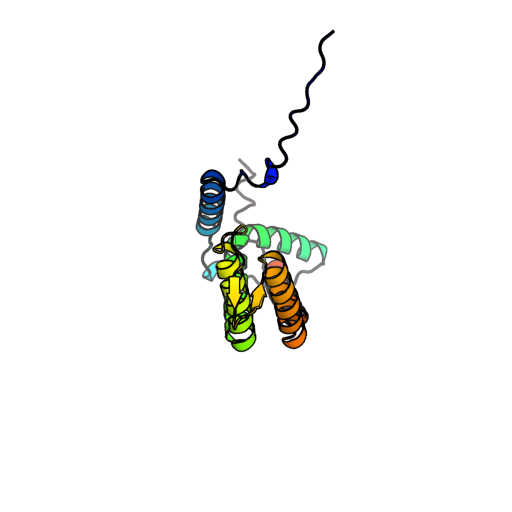103 30.110 1.00 72.81 118 TYR A C 1
ATOM 935 O O . TYR A 1 118 ? -22.960 -0.456 28.931 1.00 72.81 118 TYR A O 1
ATOM 943 N N . THR A 1 119 ? -23.099 1.164 30.478 1.00 78.88 119 THR A N 1
ATOM 944 C CA . THR A 1 119 ? -23.248 2.292 29.548 1.00 78.88 119 THR A CA 1
ATOM 945 C C . THR A 1 119 ? -21.875 2.751 29.060 1.00 78.88 119 THR A C 1
ATOM 947 O O . THR A 1 119 ? -21.108 3.347 29.813 1.00 78.88 119 THR A O 1
ATOM 950 N N . ALA A 1 120 ? -21.568 2.493 27.789 1.00 80.19 120 ALA A N 1
ATOM 951 C CA . ALA A 1 120 ? -20.359 2.969 27.129 1.00 80.19 120 ALA A CA 1
ATOM 952 C C . ALA A 1 120 ? -20.674 4.187 26.251 1.00 80.19 120 ALA A C 1
ATOM 954 O O . ALA A 1 120 ? -21.612 4.187 25.450 1.00 80.19 120 ALA A O 1
ATOM 955 N N . THR A 1 121 ? -19.867 5.237 26.388 1.00 84.62 121 THR A N 1
ATOM 956 C CA . THR A 1 121 ? -19.936 6.409 25.502 1.00 84.62 121 THR A CA 1
ATOM 957 C C . THR A 1 121 ? -19.205 6.135 24.185 1.00 84.62 121 THR A C 1
ATOM 959 O O . THR A 1 121 ? -18.258 5.347 24.138 1.00 84.62 121 THR A O 1
ATOM 962 N N . THR A 1 122 ? -19.585 6.824 23.107 1.00 83.00 122 THR A N 1
ATOM 963 C CA . THR A 1 122 ? -18.965 6.654 21.780 1.00 83.00 122 THR A CA 1
ATOM 964 C C . THR A 1 122 ? -17.453 6.916 21.805 1.00 83.00 122 THR A C 1
ATOM 966 O O . THR A 1 122 ? -16.686 6.206 21.159 1.00 83.00 122 THR A O 1
ATOM 969 N N . THR A 1 123 ? -16.992 7.868 22.624 1.00 85.94 123 THR A N 1
ATOM 970 C CA . THR A 1 123 ? -15.561 8.155 22.825 1.00 85.94 123 THR A CA 1
ATOM 971 C C . THR A 1 123 ? -14.810 6.976 23.446 1.00 85.94 123 THR A C 1
ATOM 973 O O . THR A 1 123 ? -13.704 6.653 2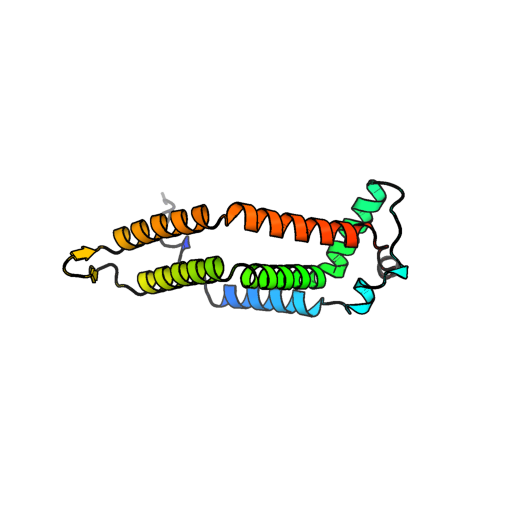3.017 1.00 85.94 123 THR A O 1
ATOM 976 N N . GLN A 1 124 ? -15.407 6.297 24.430 1.00 88.19 124 GLN A N 1
ATOM 977 C CA . GLN A 1 124 ? -14.806 5.110 25.044 1.00 88.19 124 GLN A CA 1
ATOM 978 C C . GLN A 1 124 ? -14.733 3.947 24.051 1.00 88.19 124 GLN A C 1
ATOM 980 O O . GLN A 1 124 ? -13.716 3.261 24.009 1.00 88.19 124 GLN A O 1
ATOM 985 N N . LEU A 1 125 ? -15.759 3.763 23.211 1.00 88.88 125 LEU A N 1
ATOM 986 C CA . LEU A 1 125 ? -15.753 2.744 22.156 1.00 88.88 125 LEU A CA 1
ATOM 987 C C . LEU A 1 125 ? -14.620 2.972 21.149 1.00 88.88 125 LEU A C 1
ATOM 989 O O . LEU A 1 125 ? -13.901 2.029 20.826 1.00 88.88 125 LEU A O 1
ATOM 993 N N . TYR A 1 126 ? -14.402 4.215 20.705 1.00 89.56 126 TYR A N 1
ATOM 994 C CA . TYR A 1 126 ? -13.257 4.544 19.849 1.00 89.56 126 TYR A CA 1
ATOM 995 C C . TYR A 1 126 ? -11.913 4.323 20.552 1.00 89.56 126 TYR A C 1
ATOM 997 O O . TYR A 1 126 ? -10.978 3.831 19.924 1.00 89.56 126 TYR A O 1
ATOM 1005 N N . GLY A 1 127 ? -11.811 4.639 21.847 1.00 92.06 127 GLY A N 1
ATOM 1006 C CA . GLY A 1 127 ? -10.607 4.372 22.639 1.00 92.06 127 GLY A CA 1
ATOM 1007 C C . GLY A 1 127 ? -10.289 2.878 22.737 1.00 92.06 127 GLY A C 1
ATOM 1008 O O . GLY A 1 127 ? -9.165 2.466 22.455 1.00 92.06 127 GLY A O 1
ATOM 1009 N N . ILE A 1 128 ? -11.291 2.056 23.061 1.00 91.38 128 ILE A N 1
ATOM 1010 C CA . ILE A 1 128 ? -11.165 0.593 23.121 1.00 91.38 128 ILE A CA 1
ATOM 1011 C C . ILE A 1 128 ? -10.787 0.037 21.749 1.00 91.38 128 ILE A C 1
ATOM 1013 O O . ILE A 1 128 ? -9.859 -0.764 21.651 1.00 91.38 128 ILE A O 1
ATOM 1017 N N . LEU A 1 129 ? -11.461 0.490 20.688 1.00 93.44 129 LEU A N 1
ATOM 1018 C CA . LEU A 1 129 ? -11.150 0.077 19.325 1.00 93.44 129 LEU A CA 1
ATOM 1019 C C . LEU A 1 129 ? -9.715 0.450 18.941 1.00 93.44 129 LEU A C 1
ATOM 1021 O O . LEU A 1 129 ? -9.025 -0.366 18.342 1.00 93.44 129 LEU A O 1
ATOM 1025 N N . GLY A 1 130 ? -9.248 1.645 19.308 1.00 93.75 130 GLY A N 1
ATOM 1026 C CA . GLY A 1 130 ? -7.883 2.094 19.045 1.00 93.75 130 GLY A CA 1
ATOM 1027 C C . GLY A 1 130 ? -6.834 1.224 19.736 1.00 93.75 130 GLY A C 1
ATOM 1028 O O . GLY A 1 130 ? -5.881 0.787 19.093 1.00 93.75 130 GLY A O 1
ATOM 1029 N N . VAL A 1 131 ? -7.031 0.911 21.021 1.00 95.25 131 VAL A N 1
ATOM 1030 C CA . VAL A 1 131 ? -6.131 0.020 21.772 1.00 95.25 131 VAL A CA 1
ATOM 1031 C C . VAL A 1 131 ? -6.153 -1.393 21.190 1.00 95.25 131 VAL A C 1
ATOM 1033 O O . VAL A 1 131 ? -5.096 -1.964 20.935 1.00 95.25 131 VAL A O 1
ATOM 1036 N N . ALA A 1 132 ? -7.339 -1.942 20.912 1.00 92.44 132 ALA A N 1
ATOM 1037 C CA . ALA A 1 132 ? -7.478 -3.262 20.305 1.00 92.44 132 ALA A CA 1
ATOM 1038 C C . ALA A 1 132 ? -6.807 -3.324 18.924 1.00 92.44 132 ALA A C 1
ATOM 1040 O O . ALA A 1 132 ? -6.063 -4.263 18.643 1.00 92.44 132 ALA A O 1
ATOM 1041 N N . ALA A 1 133 ? -7.008 -2.303 18.087 1.00 92.50 133 ALA A N 1
ATOM 1042 C CA . ALA A 1 133 ? -6.378 -2.197 16.779 1.00 92.50 133 ALA A CA 1
ATOM 1043 C C . ALA A 1 133 ? -4.853 -2.132 16.892 1.00 92.50 133 ALA A C 1
ATOM 1045 O O . ALA A 1 133 ? -4.163 -2.860 16.183 1.00 92.50 133 ALA A O 1
ATOM 1046 N N . PHE A 1 134 ? -4.325 -1.324 17.813 1.00 92.75 134 PHE A N 1
ATOM 1047 C CA . PHE A 1 134 ? -2.889 -1.252 18.065 1.00 92.75 134 PHE A CA 1
ATOM 1048 C C . PHE A 1 134 ? -2.319 -2.610 18.493 1.00 92.75 134 PHE A C 1
ATOM 1050 O O . PHE A 1 134 ? -1.337 -3.067 17.912 1.00 92.75 134 PHE A O 1
ATOM 1057 N N . CYS A 1 135 ? -2.960 -3.290 19.449 1.00 92.00 135 CYS A N 1
ATOM 1058 C CA . CYS A 1 135 ? -2.544 -4.620 19.891 1.00 92.00 135 CYS A CA 1
ATOM 1059 C C . CYS A 1 135 ? -2.540 -5.627 18.738 1.00 92.00 135 CYS A C 1
ATOM 1061 O O . CYS A 1 135 ? -1.557 -6.336 18.562 1.00 92.00 135 CYS A O 1
ATOM 1063 N N . VAL A 1 136 ? -3.596 -5.668 17.923 1.00 89.25 136 VAL A N 1
ATOM 1064 C CA . VAL A 1 136 ? -3.674 -6.548 16.748 1.00 89.25 136 VAL A CA 1
ATOM 1065 C C . VAL A 1 136 ? -2.542 -6.235 15.765 1.00 89.25 136 VAL A C 1
ATOM 1067 O O . VAL A 1 136 ? -1.749 -7.110 15.432 1.00 89.25 136 VAL A O 1
ATOM 1070 N N . VAL A 1 137 ? -2.411 -4.985 15.327 1.00 88.88 137 VAL A N 1
ATOM 1071 C CA . VAL A 1 137 ? -1.402 -4.564 14.339 1.00 88.88 137 VAL A CA 1
ATOM 1072 C C . VAL A 1 137 ? 0.020 -4.870 14.824 1.00 88.88 137 VAL A C 1
ATOM 1074 O O . VAL A 1 137 ? 0.858 -5.312 14.034 1.00 88.88 137 VAL A O 1
ATOM 1077 N N . PHE A 1 138 ? 0.281 -4.683 16.119 1.00 88.88 138 PHE A N 1
ATOM 1078 C CA . PHE A 1 138 ? 1.565 -4.983 16.742 1.00 88.88 138 PHE A CA 1
ATOM 1079 C C . PHE A 1 138 ? 1.829 -6.492 16.846 1.00 88.88 138 PHE A C 1
ATOM 1081 O O . PHE A 1 138 ? 2.886 -6.956 16.425 1.00 88.88 138 PHE A O 1
ATOM 1088 N N . LEU A 1 139 ? 0.866 -7.272 17.350 1.00 87.31 139 LEU A N 1
ATOM 1089 C CA . LEU A 1 139 ? 1.004 -8.721 17.537 1.00 87.31 139 LEU A CA 1
ATOM 1090 C C . LEU A 1 139 ? 1.143 -9.476 16.213 1.00 87.31 139 LEU A C 1
ATOM 1092 O O . LEU A 1 139 ? 1.906 -10.434 16.130 1.00 87.31 139 LEU A O 1
ATOM 1096 N N . PHE A 1 140 ? 0.428 -9.040 15.176 1.00 85.62 140 PHE A N 1
ATOM 1097 C CA . PHE A 1 140 ? 0.465 -9.672 13.859 1.00 85.62 140 PHE A CA 1
ATOM 1098 C C . PHE A 1 140 ? 1.568 -9.114 12.943 1.00 85.62 140 PHE A C 1
ATOM 1100 O O . PHE A 1 140 ? 1.647 -9.505 11.782 1.00 85.62 140 PHE A O 1
ATOM 1107 N N . GLY A 1 141 ? 2.433 -8.217 13.434 1.00 85.19 141 GLY A N 1
ATOM 1108 C CA . GLY A 1 141 ? 3.604 -7.761 12.681 1.00 85.19 141 GLY A CA 1
ATOM 1109 C C . GLY A 1 141 ? 3.269 -6.965 11.415 1.00 85.19 141 GLY A C 1
ATOM 1110 O O . GLY A 1 141 ? 3.999 -7.027 10.429 1.00 85.19 141 GLY A O 1
ATOM 1111 N N . PHE A 1 142 ? 2.184 -6.187 11.417 1.00 85.00 142 PHE A N 1
ATOM 1112 C CA . PHE A 1 142 ? 1.762 -5.413 10.241 1.00 85.00 142 PHE A CA 1
ATOM 1113 C C . PHE A 1 142 ? 2.858 -4.465 9.714 1.00 85.00 142 PHE A C 1
ATOM 1115 O O . PHE A 1 142 ? 2.971 -4.239 8.512 1.00 85.00 142 PHE A O 1
ATOM 1122 N N . GLY A 1 143 ? 3.702 -3.930 10.602 1.00 85.50 143 GLY A N 1
ATOM 1123 C CA . GLY A 1 143 ? 4.801 -3.045 10.208 1.00 85.50 143 GLY A CA 1
ATOM 1124 C C . GLY A 1 143 ? 5.832 -3.728 9.304 1.00 85.50 143 GLY A C 1
ATOM 1125 O O . GLY A 1 143 ? 6.170 -3.200 8.246 1.00 85.50 143 GLY A O 1
ATOM 1126 N N . SER A 1 144 ? 6.307 -4.920 9.677 1.00 87.00 144 SER A N 1
ATOM 1127 C CA . SER A 1 144 ? 7.269 -5.671 8.857 1.00 87.00 144 SER A CA 1
ATOM 1128 C C . SER A 1 144 ? 6.633 -6.163 7.557 1.00 87.00 144 SER A C 1
ATOM 1130 O O . SER A 1 144 ? 7.269 -6.115 6.507 1.00 87.00 144 SER A O 1
ATOM 1132 N N . ALA A 1 145 ? 5.361 -6.551 7.615 1.00 86.38 145 ALA A N 1
ATOM 1133 C CA . ALA A 1 145 ? 4.539 -6.903 6.466 1.00 86.38 145 ALA A CA 1
ATOM 1134 C C . ALA A 1 145 ? 4.488 -5.790 5.399 1.00 86.38 145 ALA A C 1
ATOM 1136 O O . ALA A 1 145 ? 4.766 -6.039 4.225 1.00 86.38 145 ALA A O 1
ATOM 1137 N N . VAL A 1 146 ? 4.192 -4.551 5.805 1.00 87.81 146 VAL A N 1
ATOM 1138 C CA . VAL A 1 146 ? 4.149 -3.396 4.892 1.00 87.81 146 VAL A CA 1
ATOM 1139 C C . VAL A 1 146 ? 5.530 -3.089 4.317 1.00 87.81 146 VAL A C 1
ATOM 1141 O O . VAL A 1 146 ? 5.649 -2.858 3.115 1.00 87.81 146 VAL A O 1
ATOM 1144 N N . LEU A 1 147 ? 6.582 -3.125 5.142 1.00 91.62 147 LEU A N 1
ATOM 1145 C CA . LEU A 1 147 ? 7.952 -2.909 4.669 1.00 91.62 147 LEU A CA 1
ATOM 1146 C C . LEU A 1 147 ? 8.368 -3.969 3.645 1.00 91.62 147 LEU A C 1
ATOM 1148 O O . LEU A 1 147 ? 8.986 -3.629 2.637 1.00 91.62 147 LEU A O 1
ATOM 1152 N N . TYR A 1 148 ? 7.994 -5.231 3.858 1.00 89.94 148 TYR A N 1
ATOM 1153 C CA . TYR A 1 148 ? 8.247 -6.305 2.902 1.00 89.94 148 TYR A CA 1
ATOM 1154 C C . TYR A 1 148 ? 7.522 -6.058 1.578 1.00 89.94 148 TYR A C 1
ATOM 1156 O O . TYR A 1 148 ? 8.146 -6.101 0.523 1.00 89.94 148 TYR A O 1
ATOM 1164 N N . LEU A 1 149 ? 6.230 -5.721 1.616 1.00 91.44 149 LEU A N 1
ATOM 1165 C CA . LEU A 1 149 ? 5.453 -5.430 0.409 1.00 91.44 149 LEU A CA 1
ATOM 1166 C C . LEU A 1 149 ? 6.024 -4.229 -0.364 1.00 91.44 149 LEU A C 1
ATOM 1168 O O . LEU A 1 149 ? 6.165 -4.289 -1.587 1.00 91.44 149 LEU A O 1
ATOM 1172 N N . PHE A 1 150 ? 6.393 -3.156 0.339 1.00 92.38 150 PHE A N 1
ATOM 1173 C CA . PHE A 1 150 ? 6.973 -1.960 -0.268 1.00 92.38 150 PHE A CA 1
ATOM 1174 C C . PHE A 1 150 ? 8.341 -2.249 -0.892 1.00 92.38 150 PHE A C 1
ATOM 1176 O O . PHE A 1 150 ? 8.574 -1.920 -2.050 1.00 92.38 150 PHE A O 1
ATOM 1183 N N . THR A 1 151 ? 9.238 -2.910 -0.160 1.00 91.88 151 THR A N 1
ATOM 1184 C CA . THR A 1 151 ? 10.591 -3.207 -0.653 1.00 91.88 151 THR A CA 1
ATOM 1185 C C . THR A 1 151 ? 10.587 -4.248 -1.766 1.00 91.88 151 THR A C 1
ATOM 1187 O O . THR A 1 151 ? 11.302 -4.069 -2.751 1.00 91.88 151 THR A O 1
ATOM 1190 N N . ALA A 1 152 ? 9.756 -5.290 -1.672 1.00 92.50 152 ALA A N 1
ATOM 1191 C CA . ALA A 1 152 ? 9.605 -6.292 -2.722 1.00 92.50 152 ALA A CA 1
ATOM 1192 C C . ALA A 1 152 ? 9.070 -5.661 -4.012 1.00 92.50 152 ALA A C 1
ATOM 1194 O O . ALA A 1 152 ? 9.670 -5.821 -5.073 1.00 92.50 152 ALA A O 1
ATOM 1195 N N . SER A 1 153 ? 7.988 -4.883 -3.920 1.00 94.06 153 SER A N 1
ATOM 1196 C CA . SER A 1 153 ? 7.416 -4.225 -5.096 1.00 94.06 153 SER A CA 1
ATOM 1197 C C . SER A 1 153 ? 8.363 -3.182 -5.694 1.00 94.06 153 SER A C 1
ATOM 1199 O O . SER A 1 153 ? 8.600 -3.213 -6.900 1.00 94.06 153 SER A O 1
ATOM 1201 N N . ALA A 1 154 ? 8.985 -2.330 -4.871 1.00 93.00 154 ALA A N 1
ATOM 1202 C CA . ALA A 1 154 ? 9.972 -1.357 -5.328 1.00 93.00 154 ALA A CA 1
ATOM 1203 C C . ALA A 1 154 ? 11.166 -2.037 -6.012 1.00 93.00 154 ALA A C 1
ATOM 1205 O O . ALA A 1 154 ? 11.564 -1.614 -7.092 1.00 93.00 154 ALA A O 1
ATOM 1206 N N . THR A 1 155 ? 11.714 -3.111 -5.437 1.00 94.00 155 THR A N 1
ATOM 1207 C CA . THR A 1 155 ? 12.863 -3.826 -6.019 1.00 94.00 155 THR A CA 1
ATOM 1208 C C . THR A 1 155 ? 12.506 -4.460 -7.359 1.00 94.00 155 THR A C 1
ATOM 1210 O O . THR A 1 155 ? 13.256 -4.305 -8.319 1.00 94.00 155 THR A O 1
ATOM 1213 N N . CYS A 1 156 ? 11.346 -5.116 -7.463 1.00 92.44 156 CYS A N 1
ATOM 1214 C CA . CYS A 1 156 ? 10.881 -5.695 -8.723 1.00 92.44 156 CYS A CA 1
ATOM 1215 C C . CYS A 1 156 ? 10.681 -4.629 -9.807 1.00 92.44 156 CYS A C 1
ATOM 1217 O O . CYS A 1 156 ? 11.128 -4.816 -10.938 1.00 92.44 156 CYS A O 1
ATOM 1219 N N . ILE A 1 157 ? 10.049 -3.503 -9.462 1.00 92.25 157 ILE A N 1
ATOM 1220 C CA . ILE A 1 157 ? 9.814 -2.404 -10.404 1.00 92.25 157 ILE A CA 1
ATOM 1221 C C . ILE A 1 157 ? 11.137 -1.763 -10.820 1.00 92.25 157 ILE A C 1
ATOM 1223 O O . ILE A 1 157 ? 11.350 -1.556 -12.008 1.00 92.25 157 ILE A O 1
ATOM 1227 N N . MET A 1 158 ? 12.042 -1.481 -9.880 1.00 90.56 158 MET A N 1
ATOM 1228 C CA . MET A 1 158 ? 13.347 -0.885 -10.181 1.00 90.56 158 MET A CA 1
ATOM 1229 C C . MET A 1 158 ? 14.198 -1.793 -11.066 1.00 90.56 158 MET A C 1
ATOM 1231 O O . MET A 1 158 ? 14.803 -1.313 -12.022 1.00 90.56 158 MET A O 1
ATOM 1235 N N . LEU A 1 159 ? 14.221 -3.095 -10.774 1.00 89.62 159 LEU A N 1
ATOM 1236 C CA . LEU A 1 159 ? 14.950 -4.071 -11.577 1.00 89.62 159 LEU A CA 1
ATOM 1237 C C . LEU A 1 159 ? 14.392 -4.115 -13.002 1.00 89.62 159 LEU A C 1
ATOM 1239 O O . LEU A 1 159 ? 15.143 -3.991 -13.962 1.00 89.62 159 LEU A O 1
ATOM 1243 N N . HIS A 1 160 ? 13.071 -4.215 -13.142 1.00 88.44 160 HIS A N 1
ATOM 1244 C CA . HIS A 1 160 ? 12.423 -4.230 -14.447 1.00 88.44 160 HIS A CA 1
ATOM 1245 C C . HIS A 1 160 ? 12.647 -2.917 -15.215 1.00 88.44 160 HIS A C 1
ATOM 1247 O O . HIS A 1 160 ? 13.174 -2.913 -16.322 1.00 88.44 160 HIS A O 1
ATOM 1253 N N . ALA A 1 161 ? 12.295 -1.780 -14.619 1.00 86.50 161 ALA A N 1
ATOM 1254 C CA . ALA A 1 161 ? 12.336 -0.476 -15.270 1.00 86.50 161 ALA A CA 1
ATOM 1255 C C . ALA A 1 161 ? 13.760 0.014 -15.576 1.00 86.50 161 ALA A C 1
ATOM 1257 O O . ALA A 1 161 ? 13.953 0.776 -16.521 1.00 86.50 161 ALA A O 1
ATOM 1258 N N . GLY A 1 162 ? 14.753 -0.391 -14.786 1.00 83.75 162 GLY A N 1
ATOM 1259 C CA . GLY A 1 162 ? 16.138 0.014 -14.995 1.00 83.75 162 GLY A CA 1
ATOM 1260 C C . GLY A 1 162 ? 16.937 -0.906 -15.923 1.00 83.75 162 GLY A C 1
ATOM 1261 O O . GLY A 1 162 ? 17.860 -0.433 -16.588 1.00 83.75 162 GLY A O 1
ATOM 1262 N N . CYS A 1 163 ? 16.577 -2.193 -16.010 1.00 83.50 163 CYS A N 1
ATOM 1263 C CA . CYS A 1 163 ? 17.191 -3.141 -16.948 1.00 83.50 163 CYS A CA 1
ATOM 1264 C C . CYS A 1 163 ? 16.512 -3.161 -18.326 1.00 83.50 163 CYS A C 1
ATOM 1266 O O . CYS A 1 163 ? 17.116 -3.622 -19.290 1.00 83.50 163 CYS A O 1
ATOM 1268 N N . MET A 1 164 ? 15.279 -2.669 -18.447 1.00 83.94 164 MET A N 1
ATOM 1269 C CA . MET A 1 164 ? 14.582 -2.615 -19.732 1.00 83.94 164 MET A CA 1
ATOM 1270 C C . MET A 1 164 ? 14.971 -1.371 -20.523 1.00 83.94 164 MET A C 1
ATOM 1272 O O . MET A 1 164 ? 14.897 -0.240 -20.035 1.00 83.94 164 MET A O 1
ATOM 1276 N N . GLU A 1 165 ? 15.367 -1.573 -21.774 1.00 81.25 165 GLU A N 1
ATOM 1277 C CA . GLU A 1 165 ? 15.644 -0.470 -22.682 1.00 81.25 165 GLU A CA 1
ATOM 1278 C C . GLU A 1 165 ? 14.331 0.225 -23.075 1.00 81.25 165 GLU A C 1
ATOM 1280 O O . GLU A 1 165 ? 13.368 -0.457 -23.443 1.00 81.25 165 GLU A O 1
ATOM 1285 N N . PRO A 1 166 ? 14.229 1.560 -22.970 1.00 74.50 166 PRO A N 1
ATOM 1286 C CA . PRO A 1 166 ? 12.965 2.248 -23.170 1.00 74.50 166 PRO A CA 1
ATOM 1287 C C . PRO A 1 166 ? 12.472 2.151 -24.619 1.00 74.50 166 PRO A C 1
ATOM 1289 O O . PRO A 1 166 ? 13.282 2.105 -25.543 1.00 74.50 166 PRO A O 1
ATOM 1292 N N . PRO A 1 167 ? 11.147 2.115 -24.845 1.00 66.75 167 PRO A N 1
ATOM 1293 C CA . PRO A 1 167 ? 10.591 2.030 -26.193 1.00 66.75 167 PRO A CA 1
ATOM 1294 C C . PRO A 1 167 ? 10.901 3.290 -27.005 1.00 66.75 167 PRO A C 1
ATOM 1296 O O . PRO A 1 167 ? 10.780 4.407 -26.507 1.00 66.75 167 PRO A O 1
ATOM 1299 N N . LEU A 1 168 ? 11.279 3.087 -28.270 1.00 62.72 168 LEU A N 1
ATOM 1300 C CA . LEU A 1 168 ? 11.746 4.110 -29.222 1.00 62.72 168 LEU A CA 1
ATOM 1301 C C . LEU A 1 168 ? 10.652 5.087 -29.698 1.00 62.72 168 LEU A C 1
ATOM 1303 O O . LEU A 1 168 ? 10.889 5.894 -30.588 1.00 62.72 168 LEU A O 1
ATOM 1307 N N . VAL A 1 169 ? 9.441 5.015 -29.143 1.00 58.59 169 VAL A N 1
ATOM 1308 C CA . VAL A 1 169 ? 8.279 5.775 -29.640 1.00 58.59 169 VAL A CA 1
ATOM 1309 C C . VAL A 1 169 ? 8.391 7.278 -29.336 1.00 58.59 169 VAL A C 1
ATOM 1311 O O . VAL A 1 169 ? 7.762 8.079 -30.012 1.00 58.59 169 VAL A O 1
ATOM 1314 N N . ASN A 1 170 ? 9.249 7.685 -28.396 1.00 54.50 170 ASN A N 1
ATOM 1315 C CA . ASN A 1 170 ? 9.336 9.086 -27.968 1.00 54.50 170 ASN A CA 1
ATOM 1316 C C . ASN A 1 170 ? 10.314 9.950 -28.783 1.00 54.50 170 ASN A C 1
ATOM 1318 O O . ASN A 1 170 ? 10.249 11.169 -28.680 1.00 54.50 170 ASN A O 1
ATOM 1322 N N . ASP A 1 171 ? 11.198 9.365 -29.595 1.00 53.28 171 ASP A N 1
ATOM 1323 C CA . ASP A 1 171 ? 12.244 10.146 -30.281 1.00 53.28 171 ASP A CA 1
ATOM 1324 C C . ASP A 1 171 ? 11.772 10.712 -31.642 1.00 53.28 171 ASP A C 1
ATOM 1326 O O . ASP A 1 171 ? 12.466 11.520 -32.257 1.00 53.28 171 ASP A O 1
ATOM 1330 N N . PHE A 1 172 ? 10.578 10.325 -32.113 1.00 52.50 172 PHE A N 1
ATOM 1331 C CA . PHE A 1 172 ? 10.029 10.739 -33.415 1.00 52.50 172 PHE A CA 1
ATOM 1332 C C . PHE A 1 172 ? 8.879 11.756 -33.325 1.00 52.50 172 PHE A C 1
ATOM 1334 O O . PHE A 1 172 ? 8.568 12.389 -34.329 1.00 52.50 172 PHE A O 1
ATOM 1341 N N . GLU A 1 173 ? 8.264 11.948 -32.152 1.00 55.25 173 GLU A N 1
ATOM 1342 C CA . GLU A 1 173 ? 7.161 12.911 -31.966 1.00 55.25 173 GLU A CA 1
ATOM 1343 C C . GLU A 1 173 ? 7.638 14.321 -31.569 1.00 55.25 173 GLU A C 1
ATOM 1345 O O . GLU A 1 173 ? 6.917 15.284 -31.802 1.00 55.25 173 GLU A O 1
ATOM 1350 N N . GLU A 1 174 ? 8.861 14.487 -31.047 1.00 52.41 174 GLU A N 1
ATOM 1351 C CA . GLU A 1 174 ? 9.430 15.814 -30.722 1.00 52.41 174 GLU A CA 1
ATOM 1352 C C . GLU A 1 174 ? 10.113 16.517 -31.917 1.00 52.41 174 GLU A C 1
ATOM 1354 O O . GLU A 1 174 ? 10.646 17.616 -31.765 1.00 52.41 174 GLU A O 1
ATOM 1359 N N . THR A 1 175 ? 10.115 15.915 -33.114 1.00 46.41 175 THR A N 1
ATOM 1360 C CA . THR A 1 175 ? 10.792 16.473 -34.307 1.00 46.41 175 THR A CA 1
ATOM 1361 C C . THR A 1 175 ? 9.856 17.048 -35.378 1.00 46.41 175 THR A C 1
ATOM 1363 O O . THR A 1 175 ? 10.299 17.264 -36.508 1.00 46.41 175 THR A O 1
ATOM 1366 N N . VAL A 1 176 ? 8.595 17.358 -35.043 1.00 38.41 176 VAL A N 1
ATOM 1367 C CA . VAL A 1 176 ? 7.648 18.040 -35.952 1.00 38.41 176 VAL A CA 1
ATOM 1368 C C . VAL A 1 176 ? 7.018 19.264 -35.301 1.00 38.41 176 VAL A C 1
ATOM 1370 O O . VAL A 1 176 ? 6.506 19.135 -34.169 1.00 38.41 176 VAL A O 1
#

Foldseek 3Di:
DDDDDDPPDVCVVPPPPDVVVVVVVVVVVVVLVVLADPVCVLPVCVQFADDPDPVLLVVLLVQLCVNHVSVLVVVLVVLVVVLCVVLVVLVVLVVVLVVLVVVLVPDDQVAFDDDPNDGHGSVVSVVVSVVSVVCSCVVSVVVVSVVCSVCVSVVVSSSSSRRGDHDPPPPPPVPD